Protein AF-A0A081N5M7-F1 (afdb_monomer_lite)

Radius of gyration: 20.02 Å; chains: 1; bounding box: 43×39×42 Å

Structure (mmCIF, N/CA/C/O backbone):
data_AF-A0A081N5M7-F1
#
_entry.id   AF-A0A081N5M7-F1
#
loop_
_atom_site.group_PDB
_atom_site.id
_atom_site.type_symbol
_atom_site.label_atom_id
_atom_site.label_alt_id
_atom_site.label_comp_id
_atom_site.label_asym_id
_atom_site.label_entity_id
_atom_site.label_seq_id
_atom_site.pdbx_PDB_ins_code
_atom_site.Cartn_x
_atom_site.Cartn_y
_atom_site.Cartn_z
_atom_site.occupancy
_atom_site.B_iso_or_equiv
_atom_site.auth_seq_id
_atom_site.auth_comp_id
_atom_site.auth_asym_id
_atom_site.auth_atom_id
_atom_site.pdbx_PDB_model_num
ATOM 1 N N . MET A 1 1 ? -20.404 9.639 20.533 1.00 74.75 1 MET A N 1
ATOM 2 C CA . MET A 1 1 ? -19.795 8.291 20.592 1.00 74.75 1 MET A CA 1
ATOM 3 C C . MET A 1 1 ? -18.325 8.446 20.225 1.00 74.75 1 MET A C 1
ATOM 5 O O . MET A 1 1 ? -18.058 9.208 19.307 1.00 74.75 1 MET A O 1
ATOM 9 N N . SER A 1 2 ? -17.385 7.852 20.967 1.00 92.50 2 SER A N 1
ATOM 10 C CA . SER A 1 2 ? -15.951 7.903 20.619 1.00 92.50 2 SER A CA 1
ATOM 11 C C . SER A 1 2 ? -15.603 6.839 19.571 1.00 92.50 2 SER A C 1
ATOM 13 O O . SER A 1 2 ? -16.342 5.863 19.441 1.00 92.50 2 SER A O 1
ATOM 15 N N . LEU A 1 3 ? -14.469 6.988 18.872 1.00 94.50 3 LEU A N 1
ATOM 16 C CA . LEU A 1 3 ? -13.975 5.976 17.921 1.00 94.50 3 LEU A CA 1
ATOM 17 C C . LEU A 1 3 ? -13.822 4.597 18.579 1.00 94.50 3 LEU A C 1
ATOM 19 O O . LEU A 1 3 ? -14.236 3.593 18.014 1.00 94.50 3 LEU A O 1
ATOM 23 N N . ILE A 1 4 ? -13.325 4.560 19.817 1.00 97.31 4 ILE A N 1
ATOM 24 C CA . ILE A 1 4 ? -13.168 3.324 20.595 1.00 97.31 4 ILE A CA 1
ATOM 25 C C . ILE A 1 4 ? -14.515 2.671 20.916 1.00 97.31 4 ILE A C 1
ATOM 27 O O . ILE A 1 4 ? -14.655 1.456 20.805 1.00 97.31 4 ILE A O 1
ATOM 31 N N . ALA A 1 5 ? -15.517 3.461 21.316 1.00 97.56 5 ALA A N 1
ATOM 32 C CA . ALA A 1 5 ? -16.848 2.930 21.602 1.00 97.56 5 ALA A CA 1
ATOM 33 C C . ALA A 1 5 ? -17.525 2.394 20.332 1.00 97.56 5 ALA A C 1
ATOM 35 O O . ALA A 1 5 ? -18.178 1.356 20.390 1.00 97.56 5 ALA A O 1
ATOM 36 N N . HIS A 1 6 ? -17.339 3.080 19.200 1.00 97.75 6 HIS A N 1
ATOM 37 C CA . HIS A 1 6 ? -17.822 2.618 17.904 1.00 97.75 6 HIS A CA 1
ATOM 38 C C . HIS A 1 6 ? -17.152 1.297 17.495 1.00 97.75 6 HIS A C 1
ATOM 40 O O . HIS A 1 6 ? -17.858 0.325 17.261 1.00 97.75 6 HIS A O 1
ATOM 46 N N . ALA A 1 7 ? -15.818 1.215 17.521 1.00 97.75 7 ALA A N 1
ATOM 47 C CA . ALA A 1 7 ? -15.087 0.001 17.146 1.00 97.75 7 ALA A CA 1
ATOM 48 C C . ALA A 1 7 ? -15.463 -1.213 18.006 1.00 97.75 7 ALA A C 1
ATOM 50 O O . ALA A 1 7 ? -15.736 -2.281 17.474 1.00 97.75 7 ALA A O 1
ATOM 51 N N . LYS A 1 8 ? -15.573 -1.047 19.332 1.00 97.62 8 LYS A N 1
ATOM 52 C CA . LYS A 1 8 ? -16.030 -2.131 20.219 1.00 97.62 8 LYS A CA 1
ATOM 53 C C . LYS A 1 8 ? -17.443 -2.608 19.882 1.00 97.62 8 LYS A C 1
ATOM 55 O O . LYS A 1 8 ? -17.716 -3.799 20.001 1.00 97.62 8 LYS A O 1
ATOM 60 N N . LYS A 1 9 ? -18.331 -1.695 19.467 1.00 98.06 9 LYS A N 1
ATOM 61 C CA . LYS A 1 9 ? -19.684 -2.063 19.045 1.00 98.06 9 LYS A CA 1
ATOM 62 C C . LYS A 1 9 ? -19.672 -2.841 17.731 1.00 98.06 9 LYS A C 1
ATOM 64 O O . LYS A 1 9 ? -20.381 -3.835 17.632 1.00 98.06 9 LYS A O 1
ATOM 69 N N . GLU A 1 10 ? -18.849 -2.432 16.769 1.00 98.38 10 GLU A N 1
ATOM 70 C CA . GLU A 1 10 ? -18.674 -3.170 15.512 1.00 98.38 10 GLU A CA 1
ATOM 71 C C . GLU A 1 10 ? -18.068 -4.558 15.753 1.00 98.38 10 GLU A C 1
ATOM 73 O O . GLU A 1 10 ? -18.543 -5.531 15.178 1.00 98.38 10 GLU A O 1
ATOM 78 N N . PHE A 1 11 ? -17.095 -4.687 16.663 1.00 97.75 11 PHE A N 1
ATOM 79 C CA . PHE A 1 11 ? -16.532 -5.988 17.042 1.00 97.75 11 PHE A CA 1
ATOM 80 C C . PHE A 1 11 ? -17.598 -6.920 17.626 1.00 97.75 11 PHE A C 1
ATOM 82 O O . PHE A 1 11 ? -17.689 -8.070 17.214 1.00 97.75 11 PHE A O 1
ATOM 89 N N . GLU A 1 12 ? -18.449 -6.419 18.526 1.00 96.88 12 GLU A N 1
ATOM 90 C CA . GLU A 1 12 ? -19.570 -7.189 19.082 1.00 96.88 12 GLU A CA 1
ATOM 91 C C . GLU A 1 12 ? -20.536 -7.659 17.982 1.00 96.88 12 GLU A C 1
ATOM 93 O O . GLU A 1 12 ? -20.916 -8.828 17.954 1.00 96.88 12 GLU A O 1
ATOM 98 N N . ILE A 1 13 ? -20.913 -6.765 17.060 1.00 97.88 13 ILE A N 1
ATOM 99 C CA . ILE A 1 13 ? -21.826 -7.078 15.949 1.00 97.88 13 ILE A CA 1
ATOM 100 C C . ILE A 1 13 ? -21.207 -8.116 15.002 1.00 97.88 13 ILE A C 1
ATOM 102 O O . ILE A 1 13 ? -21.910 -9.011 14.536 1.00 97.88 13 ILE A O 1
ATOM 106 N N . ALA A 1 14 ? -19.901 -8.023 14.746 1.00 97.25 14 ALA A N 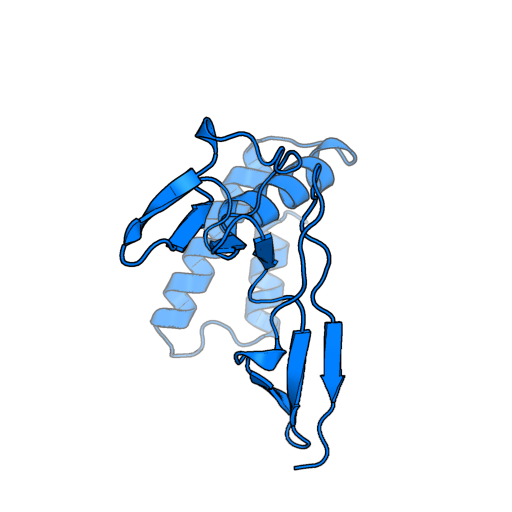1
ATOM 107 C CA . ALA A 1 14 ? -19.151 -8.966 13.919 1.00 97.25 14 ALA A CA 1
ATOM 108 C C . ALA A 1 14 ? -18.863 -10.309 14.621 1.00 97.25 14 ALA A C 1
ATOM 110 O O . ALA A 1 14 ? -18.347 -11.228 13.986 1.00 97.25 14 ALA A O 1
ATOM 111 N N . GLY A 1 15 ? -19.175 -10.438 15.918 1.00 96.75 15 GLY A N 1
ATOM 112 C CA . GLY A 1 15 ? -18.870 -11.627 16.718 1.00 96.75 15 GLY A CA 1
ATOM 113 C C . GLY A 1 15 ? -17.393 -11.762 17.107 1.00 96.75 15 GLY A C 1
ATOM 114 O O . GLY A 1 15 ? -16.943 -12.861 17.420 1.00 96.75 15 GLY A O 1
ATOM 115 N N . TRP A 1 16 ? -16.622 -10.673 17.082 1.00 96.81 16 TRP A N 1
ATOM 116 C CA . TRP A 1 16 ? -15.201 -10.659 17.433 1.00 96.81 16 TRP A CA 1
ATOM 117 C C . TRP A 1 16 ? -14.969 -10.484 18.948 1.00 96.81 16 TRP A C 1
ATOM 119 O O . TRP A 1 16 ? -15.705 -9.742 19.604 1.00 96.81 16 TRP A O 1
ATOM 129 N N . PRO A 1 17 ? -13.917 -11.108 19.517 1.00 93.94 17 PRO A N 1
ATOM 130 C CA . PRO A 1 17 ? -12.959 -11.986 18.838 1.00 93.94 17 PRO A CA 1
ATOM 131 C C . PRO A 1 17 ? -13.403 -13.456 18.732 1.00 93.94 17 PRO A C 1
ATOM 133 O O . PRO A 1 17 ? -12.671 -14.268 18.174 1.00 93.94 17 PRO A O 1
ATOM 136 N N . GLY A 1 18 ? -14.577 -13.815 19.260 1.00 92.00 18 GLY A N 1
ATOM 137 C CA . GLY A 1 18 ? -14.955 -15.218 19.442 1.00 92.00 18 GLY A CA 1
ATOM 138 C C . GLY A 1 18 ? -13.967 -15.933 20.371 1.00 92.00 18 GLY A C 1
ATOM 139 O O . GLY A 1 18 ? -13.501 -15.338 21.343 1.00 92.00 18 GLY A O 1
ATOM 140 N N . ASP A 1 19 ? -13.625 -17.179 20.038 1.00 93.00 19 ASP A N 1
ATOM 141 C CA . ASP A 1 19 ? -12.621 -17.990 20.749 1.00 93.00 19 ASP A CA 1
ATOM 142 C C . ASP A 1 19 ? -11.236 -17.975 20.052 1.00 93.00 19 ASP A C 1
ATOM 144 O O . ASP A 1 19 ? -10.386 -18.825 20.322 1.00 93.00 19 ASP A O 1
ATOM 148 N N . ASP A 1 20 ? -10.999 -17.032 19.131 1.00 94.62 20 ASP A N 1
ATOM 149 C CA . ASP A 1 20 ? -9.759 -16.922 18.353 1.00 94.62 20 ASP A CA 1
ATOM 150 C C . ASP A 1 20 ? -8.786 -15.903 18.986 1.00 94.62 20 ASP A C 1
ATOM 152 O O . ASP A 1 20 ? -9.024 -14.691 19.009 1.00 94.62 20 ASP A O 1
ATOM 156 N N . GLU A 1 21 ? -7.653 -16.392 19.500 1.00 95.44 21 GLU A N 1
ATOM 157 C CA . GLU A 1 21 ? -6.620 -15.545 20.115 1.00 95.44 21 GLU A CA 1
ATOM 158 C C . GLU A 1 21 ? -5.923 -14.613 19.107 1.00 95.44 21 GLU A C 1
ATOM 160 O O . GLU A 1 21 ? -5.564 -13.490 19.466 1.00 95.44 21 GLU A O 1
ATOM 165 N N . MET A 1 22 ? -5.774 -15.015 17.840 1.00 96.31 22 MET A N 1
ATOM 166 C CA . MET A 1 22 ? -5.234 -14.135 16.796 1.00 96.31 22 MET A CA 1
ATOM 167 C C . MET A 1 22 ? -6.209 -12.998 16.501 1.00 96.31 22 MET A C 1
ATOM 169 O O . MET A 1 22 ? -5.799 -11.843 16.378 1.00 96.31 22 MET A O 1
ATOM 173 N N . GLN A 1 23 ? -7.508 -13.296 16.451 1.00 97.38 23 GLN A N 1
ATOM 174 C CA . GLN A 1 23 ? -8.532 -12.272 16.267 1.00 97.38 23 GLN A CA 1
ATOM 175 C C . GLN A 1 23 ? -8.558 -11.288 17.441 1.00 97.38 23 GLN A C 1
ATOM 177 O O . GLN A 1 23 ? -8.694 -10.080 17.237 1.00 97.38 23 GLN A O 1
ATOM 182 N N . LYS A 1 24 ? -8.383 -11.777 18.670 1.00 97.44 24 LYS A N 1
ATOM 183 C CA . LYS A 1 24 ? -8.277 -10.928 19.861 1.00 97.44 24 LYS A CA 1
ATOM 184 C C . LYS A 1 24 ? -7.072 -9.994 19.792 1.00 97.44 24 LYS A C 1
ATOM 186 O O . LYS A 1 24 ? -7.238 -8.794 20.002 1.00 97.44 24 LYS A O 1
ATOM 191 N N . MET A 1 25 ? -5.901 -10.511 19.415 1.00 98.00 25 MET A N 1
ATOM 192 C CA . MET A 1 25 ? -4.714 -9.682 19.178 1.00 98.00 25 MET A CA 1
ATOM 193 C C . MET A 1 25 ? -4.976 -8.604 18.120 1.00 98.00 25 MET A C 1
ATOM 195 O O . MET A 1 25 ? -4.610 -7.447 18.315 1.00 98.00 25 MET A O 1
ATOM 199 N N . MET A 1 26 ? -5.661 -8.949 17.026 1.00 97.94 26 MET A N 1
ATOM 200 C CA . MET A 1 26 ? -6.022 -7.980 15.988 1.00 97.94 26 MET A CA 1
ATOM 201 C C . MET A 1 26 ? -6.986 -6.902 16.494 1.00 97.94 26 MET A C 1
ATOM 203 O O . MET A 1 26 ? -6.796 -5.726 16.181 1.00 97.94 26 MET A O 1
ATOM 207 N N . CYS A 1 27 ? -7.990 -7.265 17.298 1.00 98.00 27 CYS A N 1
ATOM 208 C CA . CYS A 1 27 ? -8.874 -6.295 17.947 1.00 98.00 27 CYS A CA 1
ATOM 209 C C . CYS A 1 27 ? -8.085 -5.312 18.820 1.00 98.00 27 CYS A C 1
ATOM 211 O O . CYS A 1 27 ? -8.329 -4.108 18.740 1.00 98.00 27 CYS A O 1
ATOM 213 N N . ASP A 1 28 ? -7.122 -5.798 19.604 1.00 98.12 28 ASP A N 1
ATOM 214 C CA . ASP A 1 28 ? -6.285 -4.951 20.457 1.00 98.12 28 ASP A CA 1
ATOM 215 C C . ASP A 1 28 ? -5.409 -3.995 19.626 1.00 98.12 28 ASP A C 1
ATOM 217 O O . ASP A 1 28 ? -5.395 -2.791 19.894 1.00 98.12 28 ASP A O 1
ATOM 221 N N . CYS A 1 29 ? -4.774 -4.480 18.550 1.00 98.06 29 CYS A N 1
ATOM 222 C CA . CYS A 1 29 ? -4.007 -3.634 17.626 1.00 98.06 29 CYS A CA 1
ATOM 223 C C . CYS A 1 29 ? -4.865 -2.528 16.991 1.00 98.06 29 CYS A C 1
ATOM 225 O O . CYS A 1 29 ? -4.444 -1.372 16.909 1.00 98.06 29 CYS A O 1
ATOM 227 N N . LEU A 1 30 ? -6.085 -2.857 16.554 1.00 98.06 30 LEU A N 1
ATOM 228 C CA . LEU A 1 30 ? -7.008 -1.874 15.980 1.00 98.06 30 LEU A CA 1
ATOM 229 C C . LEU A 1 30 ? -7.401 -0.803 17.006 1.00 98.06 30 LEU A C 1
ATOM 231 O O . LEU A 1 30 ? -7.441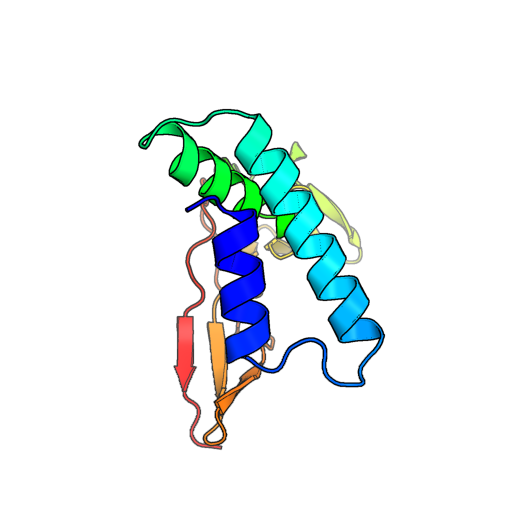 0.383 16.673 1.00 98.06 30 LEU A O 1
ATOM 235 N N . LEU A 1 31 ? -7.669 -1.198 18.254 1.00 98.38 31 LEU A N 1
ATOM 236 C CA . LEU A 1 31 ? -7.996 -0.255 19.325 1.00 98.38 31 LEU A CA 1
ATOM 237 C C . LEU A 1 31 ? -6.828 0.690 19.629 1.00 98.38 31 LEU A C 1
ATOM 239 O O . LEU A 1 31 ? -7.070 1.883 19.808 1.00 98.38 31 LEU A O 1
ATOM 243 N N . GLU A 1 32 ? -5.588 0.199 19.632 1.00 98.31 32 GLU A N 1
ATOM 244 C CA . GLU A 1 32 ? -4.389 1.019 19.857 1.00 98.31 32 GLU A CA 1
ATOM 245 C C . GLU A 1 32 ? -4.191 2.079 18.757 1.00 98.31 32 GLU A C 1
ATOM 247 O O . GLU A 1 32 ? -3.948 3.259 19.048 1.00 98.31 32 GLU A O 1
ATOM 252 N N . LEU A 1 33 ? -4.363 1.688 17.489 1.00 98.00 33 LEU A N 1
ATOM 253 C CA . LEU A 1 33 ? -4.286 2.613 16.354 1.00 98.00 33 LEU A CA 1
ATOM 254 C C . LEU A 1 33 ? -5.392 3.675 16.421 1.00 98.00 33 LEU A C 1
ATOM 256 O O . LEU A 1 33 ? -5.119 4.868 16.269 1.00 98.00 33 LEU A O 1
ATOM 260 N N . LEU A 1 34 ? -6.631 3.267 16.713 1.00 97.88 34 LEU A N 1
ATOM 261 C CA . LEU A 1 34 ? -7.767 4.183 16.855 1.00 97.88 34 LEU A CA 1
ATOM 262 C C . LEU A 1 34 ? -7.617 5.124 18.053 1.00 97.88 34 LEU A C 1
ATOM 264 O O . LEU A 1 34 ? -8.027 6.284 17.978 1.00 97.88 34 LEU A O 1
ATOM 268 N N . GLU A 1 35 ? -7.033 4.655 19.157 1.00 97.75 35 GLU A N 1
ATOM 269 C CA . GLU A 1 35 ? -6.770 5.491 20.326 1.00 97.75 35 GLU A CA 1
ATOM 270 C C . GLU A 1 35 ? -5.728 6.558 19.994 1.00 97.75 35 GLU A C 1
ATOM 272 O O . GLU A 1 35 ? -5.932 7.740 20.289 1.00 97.75 35 GLU A O 1
ATOM 277 N N . THR A 1 36 ? -4.644 6.157 19.329 1.00 97.88 36 THR A N 1
ATOM 278 C CA . THR A 1 36 ? -3.591 7.068 18.870 1.00 97.88 36 THR A CA 1
ATOM 279 C C . THR A 1 36 ? -4.153 8.111 17.908 1.00 97.88 36 THR A C 1
ATOM 281 O O . THR A 1 36 ? -3.965 9.309 18.127 1.00 97.88 36 THR A O 1
ATOM 284 N N . PHE A 1 37 ? -4.917 7.684 16.9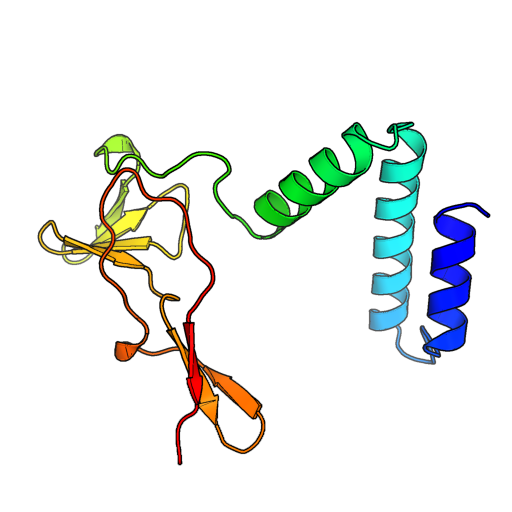02 1.00 97.50 37 PHE A N 1
ATOM 285 C CA . PHE A 1 37 ? -5.565 8.577 15.942 1.00 97.50 37 PHE A CA 1
ATOM 286 C C . PHE A 1 37 ? -6.554 9.540 16.621 1.00 97.50 37 PHE A C 1
ATOM 288 O O . PHE A 1 37 ? -6.552 10.742 16.355 1.00 97.50 37 PHE A O 1
ATOM 295 N N . SER A 1 38 ? -7.356 9.053 17.578 1.00 95.81 38 SER A N 1
ATOM 296 C CA . SER A 1 38 ? -8.297 9.893 18.328 1.00 95.81 38 SER A CA 1
ATOM 297 C C . SER A 1 38 ? -7.595 10.944 19.196 1.00 95.81 38 SER A C 1
ATOM 299 O O . SER A 1 38 ? -8.126 12.045 19.350 1.00 95.81 38 SER A O 1
ATOM 301 N N . LYS A 1 39 ? -6.428 10.627 19.776 1.00 97.06 39 LYS A N 1
ATOM 302 C CA . LYS A 1 39 ? -5.643 11.547 20.624 1.00 97.06 39 LYS A CA 1
ATOM 303 C C . LYS A 1 39 ? -5.038 12.716 19.844 1.00 97.06 39 LYS A C 1
ATOM 305 O O . LYS A 1 39 ? -4.799 13.764 20.434 1.00 97.06 39 LYS A O 1
ATOM 310 N N . GLN A 1 40 ? -4.815 12.562 18.539 1.00 96.56 40 GLN A N 1
ATOM 311 C CA . GLN A 1 40 ? -4.232 13.605 17.684 1.00 96.56 40 GLN A CA 1
ATOM 312 C C . GLN A 1 40 ? -5.196 14.773 17.404 1.00 96.56 40 GLN A C 1
ATOM 314 O O . GLN A 1 40 ? -4.753 15.842 16.987 1.00 96.56 40 GLN A O 1
ATOM 319 N N . GLY A 1 41 ? -6.500 14.613 17.673 1.00 94.31 41 GLY A N 1
ATOM 320 C CA . GLY A 1 41 ? -7.461 15.722 17.645 1.00 94.31 41 GLY A CA 1
ATOM 321 C C . GLY A 1 41 ? -7.727 16.291 16.248 1.00 94.31 41 GLY A C 1
ATOM 322 O O . GLY A 1 41 ? -7.922 17.497 16.098 1.00 94.31 41 GLY A O 1
ATOM 323 N N . HIS A 1 42 ? -7.715 15.439 15.221 1.00 95.38 42 HIS A N 1
ATOM 324 C CA . HIS A 1 42 ? -7.967 15.850 13.843 1.00 95.38 42 HIS A CA 1
ATOM 325 C C . HIS A 1 42 ? -9.333 16.524 13.649 1.00 95.38 42 HIS A C 1
ATOM 327 O O . HIS A 1 42 ? -10.330 16.180 14.284 1.00 95.38 42 HIS A O 1
ATOM 333 N N . SER A 1 43 ? -9.381 17.472 12.712 1.00 93.75 43 SER A N 1
ATOM 334 C CA . SER A 1 43 ? -10.625 18.077 12.240 1.00 93.75 43 SER A CA 1
ATOM 335 C C . SER A 1 43 ? -11.262 17.210 11.151 1.00 93.75 43 SER A C 1
ATOM 337 O O . SER A 1 43 ? -10.635 16.287 10.630 1.00 93.75 43 SER A O 1
ATOM 339 N N . GLY A 1 44 ? -12.480 17.559 10.722 1.00 91.38 44 GLY A N 1
ATOM 340 C CA . GLY A 1 44 ? -13.127 16.902 9.578 1.00 91.38 44 GLY A CA 1
ATOM 341 C C . GLY A 1 44 ? -12.331 16.985 8.266 1.00 91.38 44 GLY A C 1
ATOM 342 O O . GLY A 1 44 ? -12.584 16.202 7.361 1.00 91.38 44 GLY A O 1
ATOM 343 N N . PHE A 1 45 ? -11.352 17.893 8.171 1.00 92.81 45 PHE A N 1
ATOM 344 C CA . PHE A 1 45 ? -10.444 17.993 7.028 1.00 92.81 45 PHE A CA 1
ATOM 345 C C . PHE A 1 45 ? -9.156 17.180 7.222 1.00 92.81 45 PHE A C 1
ATOM 347 O O . PHE A 1 45 ? -8.756 16.440 6.329 1.00 92.81 45 PHE A O 1
ATOM 354 N N . SER A 1 46 ? -8.491 17.292 8.378 1.00 96.88 46 SER A N 1
ATOM 355 C CA . SER A 1 46 ? -7.194 16.628 8.577 1.00 96.88 46 SER A CA 1
ATOM 356 C C . SER A 1 46 ? -7.309 15.130 8.863 1.00 96.88 46 SER A C 1
ATOM 358 O O . SER A 1 46 ? -6.353 14.402 8.606 1.00 96.88 46 SER A O 1
ATOM 360 N N . ALA A 1 47 ? -8.468 14.660 9.335 1.00 97.00 47 ALA A N 1
ATOM 361 C CA . ALA A 1 47 ? -8.723 13.241 9.572 1.00 97.00 47 ALA A CA 1
ATOM 362 C C . ALA A 1 47 ? -8.632 12.397 8.283 1.00 97.00 47 ALA A C 1
ATOM 364 O O . ALA A 1 47 ? -7.784 11.506 8.243 1.00 97.00 47 ALA A O 1
ATOM 365 N N . PRO A 1 48 ? -9.417 12.664 7.216 1.00 97.19 48 PRO A N 1
ATOM 366 C CA . PRO A 1 48 ? -9.320 11.883 5.980 1.00 97.19 48 PRO A CA 1
ATOM 367 C C . PRO A 1 48 ? -7.941 11.994 5.315 1.00 97.19 48 PRO A C 1
ATOM 369 O O . PRO A 1 48 ? -7.431 10.993 4.827 1.00 97.19 48 PRO A O 1
ATOM 372 N N . TYR A 1 49 ? -7.294 13.165 5.372 1.00 97.31 49 TYR A N 1
ATOM 373 C CA . TYR A 1 49 ? -5.939 13.348 4.840 1.00 97.31 49 TYR A CA 1
ATOM 374 C C . TYR A 1 49 ? -4.908 12.444 5.536 1.00 97.31 49 TYR A C 1
ATOM 376 O O . TYR A 1 49 ? -4.081 11.816 4.876 1.00 97.31 49 TYR A O 1
ATOM 384 N N . CYS A 1 50 ? -4.957 12.362 6.870 1.00 97.94 50 CYS A N 1
ATOM 385 C CA . CYS A 1 50 ? -4.067 11.494 7.635 1.00 97.94 50 CYS A CA 1
ATOM 386 C C . CYS A 1 50 ? -4.331 10.013 7.335 1.00 97.94 50 CYS A C 1
ATOM 388 O O . CYS A 1 50 ? -3.376 9.274 7.108 1.00 97.94 50 CYS A O 1
ATOM 390 N N . LEU A 1 51 ? -5.602 9.600 7.269 1.00 97.62 51 LEU A N 1
ATOM 391 C CA . LEU A 1 51 ? -5.978 8.220 6.949 1.00 97.62 51 LEU A CA 1
ATOM 392 C C . LEU A 1 51 ? -5.500 7.798 5.554 1.00 97.62 51 LEU A C 1
ATOM 394 O O . LEU A 1 51 ? -4.953 6.710 5.413 1.00 97.62 51 LEU A O 1
ATOM 398 N N . GLU A 1 52 ? -5.634 8.668 4.549 1.00 95.94 52 GLU A N 1
ATOM 399 C CA . GLU A 1 52 ? -5.167 8.398 3.183 1.00 95.94 52 GLU A CA 1
ATOM 400 C C . GLU A 1 52 ? -3.651 8.144 3.135 1.00 95.94 52 GLU A C 1
ATOM 402 O O . GLU A 1 52 ? -3.186 7.180 2.528 1.00 95.94 52 GLU A O 1
ATOM 407 N N . HIS A 1 53 ? -2.861 8.993 3.798 1.00 97.12 53 HIS A N 1
ATOM 408 C CA . HIS A 1 53 ? -1.403 8.851 3.803 1.00 97.12 53 HIS A CA 1
ATOM 409 C C . HIS A 1 53 ? -0.943 7.689 4.683 1.00 97.12 53 HIS A C 1
ATOM 411 O O . HIS A 1 53 ? 0.044 7.034 4.353 1.00 97.12 53 HIS A O 1
ATOM 417 N N . PHE A 1 54 ? -1.653 7.419 5.782 1.00 97.81 54 PHE A N 1
ATOM 418 C CA . PHE A 1 54 ? -1.397 6.252 6.614 1.00 97.81 54 PHE A CA 1
ATOM 419 C C . PHE A 1 54 ? -1.605 4.960 5.822 1.00 97.81 54 PHE A C 1
ATOM 421 O O . PHE A 1 54 ? -0.701 4.133 5.812 1.00 97.81 54 PHE A O 1
ATOM 428 N N . ASP A 1 55 ? -2.732 4.806 5.117 1.00 95.38 55 ASP A N 1
ATOM 429 C CA . ASP A 1 55 ? -3.004 3.607 4.312 1.00 95.38 55 ASP A CA 1
ATOM 430 C C . ASP A 1 55 ? -1.950 3.415 3.210 1.00 95.38 55 ASP A C 1
ATOM 432 O O . ASP A 1 55 ? -1.363 2.336 3.106 1.00 95.38 55 ASP A O 1
ATOM 436 N N . LYS A 1 56 ? -1.607 4.484 2.473 1.00 93.69 56 LYS A N 1
ATOM 437 C CA . LYS A 1 56 ? -0.524 4.460 1.473 1.00 93.69 56 LYS A CA 1
ATOM 438 C C . LYS A 1 56 ? 0.791 3.962 2.073 1.00 93.69 56 LYS A C 1
ATOM 440 O O . LYS A 1 56 ? 1.385 3.012 1.567 1.00 93.69 56 LYS A O 1
ATOM 445 N N . LEU A 1 57 ? 1.248 4.575 3.163 1.00 95.56 57 LEU A N 1
ATOM 446 C CA . LEU A 1 57 ? 2.535 4.241 3.776 1.00 95.56 57 LEU A CA 1
ATOM 447 C C . LEU A 1 57 ? 2.536 2.854 4.430 1.00 95.56 57 LEU A C 1
ATOM 449 O O . LEU A 1 57 ? 3.514 2.124 4.290 1.00 95.56 57 LEU A O 1
ATOM 453 N N . ALA A 1 58 ? 1.443 2.463 5.091 1.00 95.56 58 ALA A N 1
ATOM 454 C CA . ALA A 1 58 ? 1.289 1.137 5.691 1.00 95.56 58 ALA A CA 1
ATOM 455 C C . ALA A 1 58 ? 1.326 0.014 4.639 1.00 95.56 58 ALA A C 1
ATOM 457 O O . ALA A 1 58 ? 1.734 -1.105 4.941 1.00 95.56 58 ALA A O 1
ATOM 458 N N . ARG A 1 59 ? 0.951 0.324 3.391 1.00 91.38 59 ARG A N 1
ATOM 459 C CA . ARG A 1 59 ? 1.022 -0.568 2.224 1.00 91.38 5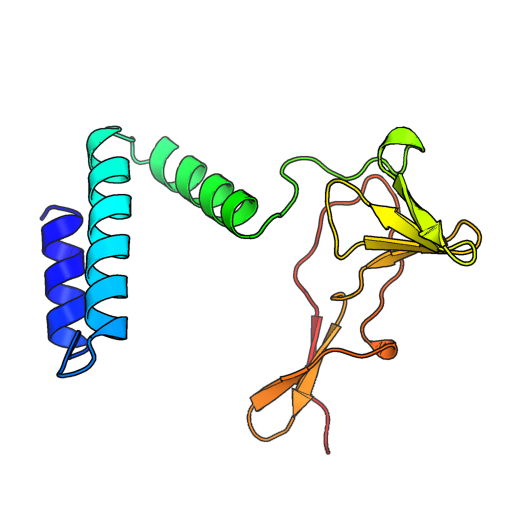9 ARG A CA 1
ATOM 460 C C . ARG A 1 59 ? 2.305 -0.412 1.401 1.00 91.38 59 ARG A C 1
ATOM 462 O O . ARG A 1 59 ? 2.366 -0.931 0.288 1.00 91.38 59 ARG A O 1
ATOM 469 N N . PHE A 1 60 ? 3.309 0.307 1.911 1.00 90.81 60 PHE A N 1
ATOM 470 C CA . PHE A 1 60 ? 4.558 0.609 1.198 1.00 90.81 60 PHE A CA 1
ATOM 471 C C . PHE A 1 60 ? 4.337 1.270 -0.178 1.00 90.81 60 PHE A C 1
ATOM 473 O O . PHE A 1 60 ? 5.063 1.008 -1.136 1.00 90.81 60 PHE A O 1
ATOM 480 N N . GLN A 1 61 ? 3.317 2.122 -0.295 1.00 91.75 61 GLN A N 1
ATOM 481 C CA . GLN A 1 61 ? 3.041 2.899 -1.502 1.00 91.75 61 GLN A CA 1
ATOM 482 C C . GLN A 1 61 ? 3.729 4.263 -1.460 1.00 91.75 61 GLN A C 1
ATOM 484 O O . GLN A 1 61 ? 3.944 4.864 -0.403 1.00 91.75 61 GLN A O 1
ATOM 489 N N . THR A 1 62 ? 4.036 4.791 -2.640 1.00 95.38 62 THR A N 1
ATOM 490 C CA . THR A 1 62 ? 4.672 6.098 -2.793 1.00 95.38 62 THR A CA 1
ATOM 491 C C . THR A 1 62 ? 3.685 7.247 -2.591 1.00 95.38 62 THR A C 1
ATOM 493 O O . THR A 1 62 ? 2.582 7.221 -3.132 1.00 95.38 62 THR A O 1
ATOM 496 N N . ILE A 1 63 ? 4.105 8.305 -1.889 1.00 95.75 63 ILE A N 1
ATOM 497 C CA . ILE A 1 63 ? 3.318 9.548 -1.769 1.00 95.75 63 ILE A CA 1
ATOM 498 C C . ILE A 1 63 ? 3.436 10.404 -3.036 1.00 95.75 63 ILE A C 1
ATOM 500 O O . ILE A 1 63 ? 2.434 10.873 -3.567 1.00 95.75 63 ILE A O 1
ATOM 504 N N . SER A 1 64 ? 4.662 10.630 -3.508 1.00 95.81 64 SER A N 1
ATOM 505 C CA . SER A 1 64 ? 4.941 11.371 -4.739 1.00 95.81 64 SER A CA 1
ATOM 506 C C . SER A 1 64 ? 5.195 10.417 -5.908 1.00 95.81 64 SER A C 1
ATOM 508 O O . SER A 1 64 ? 5.624 9.285 -5.662 1.00 95.81 64 SER A O 1
ATOM 510 N N . PRO A 1 65 ? 5.000 10.867 -7.162 1.00 97.44 65 PRO A N 1
ATOM 511 C CA . PRO A 1 65 ? 5.312 10.059 -8.333 1.00 97.44 65 PRO A CA 1
ATOM 512 C C . PRO A 1 65 ? 6.747 9.512 -8.302 1.00 97.44 65 PRO A C 1
ATOM 514 O O . PRO A 1 65 ? 7.658 10.155 -7.764 1.00 97.44 65 PRO A O 1
ATOM 517 N N . LEU A 1 66 ? 6.948 8.342 -8.899 1.00 98.06 66 LEU A N 1
ATOM 518 C CA . LEU A 1 66 ? 8.269 7.890 -9.324 1.00 98.06 66 LEU A CA 1
ATOM 519 C C . LEU A 1 66 ? 8.739 8.782 -10.472 1.00 98.06 66 LEU A C 1
ATOM 521 O O . LEU A 1 66 ? 7.948 9.131 -11.353 1.00 98.06 66 LEU A O 1
ATOM 525 N N . THR A 1 67 ? 10.006 9.168 -10.456 1.00 97.81 67 THR A N 1
ATOM 526 C CA . THR A 1 67 ? 10.602 10.052 -11.466 1.00 97.81 67 THR A CA 1
ATOM 527 C C . THR A 1 67 ? 11.284 9.266 -12.575 1.00 97.81 67 THR A C 1
ATOM 529 O O . THR A 1 67 ? 11.393 9.769 -13.689 1.00 97.81 67 THR A O 1
ATOM 532 N N . GLY A 1 68 ? 11.713 8.034 -12.284 1.00 96.00 68 GLY A N 1
ATOM 533 C CA . GLY A 1 68 ? 12.490 7.208 -13.204 1.00 96.00 68 GLY A CA 1
ATOM 534 C C . GLY A 1 68 ? 13.992 7.501 -13.183 1.00 96.00 68 GLY A C 1
ATOM 535 O O . GLY A 1 68 ? 14.735 6.781 -13.850 1.00 96.00 68 GLY A O 1
ATOM 536 N N . GLU A 1 69 ? 14.434 8.488 -12.397 1.00 97.12 69 GLU A N 1
ATOM 537 C CA . GLU A 1 69 ? 15.845 8.852 -12.221 1.00 97.12 69 GLU A CA 1
ATOM 538 C C . GLU A 1 69 ? 16.672 7.667 -11.703 1.00 97.12 69 GLU A C 1
ATOM 540 O O . GLU A 1 69 ? 16.176 6.815 -10.962 1.00 97.12 69 GLU A O 1
ATOM 545 N N . ASP A 1 70 ? 17.948 7.600 -12.090 1.00 95.75 70 ASP A N 1
ATOM 546 C CA . ASP A 1 70 ? 18.818 6.450 -11.801 1.00 95.75 70 ASP A CA 1
ATOM 547 C C . ASP A 1 70 ? 18.989 6.173 -10.298 1.00 95.75 70 ASP A C 1
ATOM 549 O O . ASP A 1 70 ? 19.190 5.027 -9.887 1.00 95.75 70 ASP A O 1
ATOM 553 N N . ASP A 1 71 ? 18.855 7.197 -9.454 1.00 97.12 71 ASP A N 1
ATOM 554 C CA . ASP A 1 71 ? 18.943 7.069 -8.002 1.00 97.12 71 ASP A CA 1
ATOM 555 C C . ASP A 1 71 ? 17.729 6.365 -7.373 1.00 97.12 71 ASP A C 1
ATOM 557 O O . ASP A 1 71 ? 17.855 5.831 -6.265 1.00 97.12 71 ASP A O 1
ATOM 561 N N . GLU A 1 72 ? 16.599 6.252 -8.078 1.00 97.25 72 GLU A N 1
ATOM 562 C CA . GLU A 1 72 ? 15.427 5.492 -7.632 1.00 97.25 72 GLU A CA 1
ATOM 563 C C . GLU A 1 72 ? 15.587 3.974 -7.800 1.00 97.25 72 GLU A C 1
ATOM 565 O O . GLU A 1 72 ? 14.760 3.217 -7.292 1.00 97.25 72 GLU A O 1
ATOM 570 N N . TRP A 1 73 ? 16.649 3.501 -8.458 1.00 97.94 73 TRP A N 1
ATOM 571 C CA . TRP A 1 73 ? 16.818 2.091 -8.822 1.00 97.94 73 TRP A CA 1
ATOM 572 C C . TRP A 1 73 ? 17.945 1.404 -8.054 1.00 97.94 73 TRP A C 1
ATOM 574 O O . TRP A 1 73 ? 18.973 2.006 -7.726 1.00 97.94 73 TRP A O 1
ATOM 584 N N . VAL A 1 74 ? 17.757 0.118 -7.768 1.00 97.75 74 VAL A N 1
ATOM 585 C CA . VAL A 1 74 ? 18.794 -0.788 -7.264 1.00 97.75 74 VAL A CA 1
ATOM 586 C C . VAL A 1 74 ? 18.919 -1.988 -8.199 1.00 97.75 74 VAL A C 1
ATOM 588 O O . VAL A 1 74 ? 17.912 -2.532 -8.645 1.00 97.75 74 VAL A O 1
ATOM 591 N N . ASP A 1 75 ? 20.155 -2.363 -8.524 1.00 96.88 75 ASP A N 1
ATOM 592 C CA . ASP A 1 75 ? 20.464 -3.562 -9.309 1.00 96.88 75 ASP A CA 1
ATOM 593 C C . ASP A 1 75 ? 20.156 -4.809 -8.469 1.00 96.88 75 ASP A C 1
ATOM 595 O O . ASP A 1 75 ? 20.620 -4.924 -7.329 1.00 96.88 75 ASP A O 1
ATOM 599 N N . VAL A 1 76 ? 19.345 -5.711 -9.020 1.00 96.81 76 VAL A N 1
ATOM 600 C CA . VAL A 1 76 ? 18.954 -6.975 -8.378 1.00 96.81 76 VAL A CA 1
ATOM 601 C C . VAL A 1 76 ? 19.485 -8.206 -9.125 1.00 96.81 76 VAL A C 1
ATOM 603 O O . VAL A 1 76 ? 19.113 -9.328 -8.789 1.00 96.81 76 VAL A O 1
ATOM 606 N N . GLY A 1 77 ? 20.400 -8.013 -10.080 1.00 94.38 77 GLY A N 1
ATOM 607 C CA . GLY A 1 77 ? 21.040 -9.058 -10.876 1.00 94.38 77 GLY A CA 1
ATOM 608 C C . GLY A 1 77 ? 20.455 -9.202 -12.281 1.00 94.38 77 GLY A C 1
ATOM 609 O O . GLY A 1 77 ? 19.364 -8.725 -12.576 1.00 94.38 77 GLY A O 1
ATOM 610 N N . ASP A 1 78 ? 21.211 -9.860 -13.166 1.00 91.31 78 ASP A N 1
ATOM 611 C CA . ASP A 1 78 ? 20.793 -10.237 -14.527 1.00 91.31 78 ASP A CA 1
ATOM 612 C C . ASP A 1 78 ? 20.281 -9.080 -15.411 1.00 91.31 78 ASP A C 1
ATOM 614 O O . ASP A 1 78 ? 19.503 -9.281 -16.338 1.00 91.31 78 ASP A O 1
ATOM 618 N N . GLY A 1 79 ? 20.743 -7.849 -15.157 1.00 91.88 79 GLY A N 1
ATOM 619 C CA . GLY A 1 79 ? 20.299 -6.657 -15.891 1.00 91.88 79 GLY A CA 1
ATOM 620 C C . GLY A 1 79 ? 18.918 -6.140 -15.470 1.00 91.88 79 GLY A C 1
ATOM 621 O O . GLY A 1 79 ? 18.375 -5.247 -16.127 1.00 91.88 79 GLY A O 1
ATOM 622 N N . MET A 1 80 ? 18.371 -6.669 -14.374 1.00 96.19 80 MET A N 1
ATOM 623 C CA . MET A 1 80 ? 17.112 -6.253 -13.777 1.00 96.19 80 MET A CA 1
ATOM 624 C C . MET A 1 80 ? 17.357 -5.277 -12.624 1.00 96.19 80 MET A C 1
ATOM 626 O O . MET A 1 80 ? 18.220 -5.467 -11.767 1.00 96.19 80 MET A O 1
ATOM 630 N N . PHE A 1 81 ? 16.548 -4.227 -12.585 1.00 98.00 81 PHE A N 1
ATOM 631 C CA . PHE A 1 81 ? 16.567 -3.211 -11.546 1.00 98.00 81 PHE A CA 1
ATOM 632 C C . PHE A 1 81 ? 15.205 -3.149 -10.870 1.00 98.00 81 PHE A C 1
ATOM 634 O O . PHE A 1 81 ? 14.173 -3.167 -11.539 1.00 98.00 81 PHE A O 1
ATOM 641 N N . GLN A 1 82 ? 15.196 -3.021 -9.549 1.00 97.88 82 GLN A N 1
ATOM 642 C CA . GLN A 1 82 ? 13.984 -2.810 -8.762 1.00 97.88 82 GLN A CA 1
ATOM 643 C C . GLN A 1 82 ? 13.939 -1.363 -8.272 1.00 97.88 82 GLN A C 1
ATOM 645 O O . GLN A 1 82 ? 14.973 -0.783 -7.921 1.00 97.88 82 GLN A O 1
ATOM 650 N N . ASN A 1 83 ? 12.756 -0.751 -8.252 1.00 98.00 83 ASN A N 1
ATOM 651 C CA . ASN A 1 83 ? 12.607 0.588 -7.698 1.00 98.00 83 ASN A CA 1
ATOM 652 C C . ASN A 1 83 ? 12.689 0.544 -6.159 1.00 98.00 83 ASN A C 1
ATOM 654 O O . ASN A 1 83 ? 12.052 -0.277 -5.500 1.00 98.00 83 ASN A O 1
ATOM 658 N N . LYS A 1 84 ? 13.473 1.446 -5.565 1.00 96.94 84 LYS A N 1
ATOM 659 C CA . LYS A 1 84 ? 13.716 1.523 -4.112 1.00 96.94 84 LYS A CA 1
ATOM 660 C C . LYS A 1 84 ? 12.498 1.998 -3.323 1.00 96.94 84 LYS A C 1
ATOM 662 O O . LYS A 1 84 ? 12.411 1.744 -2.124 1.00 96.94 84 LYS A O 1
ATOM 667 N N . ARG A 1 85 ? 11.608 2.756 -3.967 1.00 96.62 85 ARG A N 1
ATOM 668 C CA . ARG A 1 85 ? 10.432 3.379 -3.346 1.00 96.62 85 ARG A CA 1
ATOM 669 C C . ARG A 1 85 ? 9.170 2.550 -3.565 1.00 96.62 85 ARG A C 1
ATOM 671 O O . ARG A 1 85 ? 8.257 2.635 -2.751 1.00 96.62 85 ARG A O 1
ATOM 678 N N . ASP A 1 86 ? 9.137 1.764 -4.640 1.00 96.19 86 ASP A N 1
ATOM 679 C CA . ASP A 1 86 ? 8.047 0.852 -4.971 1.00 96.19 86 ASP A CA 1
ATOM 680 C C . ASP A 1 86 ? 8.586 -0.515 -5.421 1.00 96.19 86 ASP A C 1
ATOM 682 O O . ASP A 1 86 ? 8.956 -0.714 -6.576 1.00 96.19 86 ASP A O 1
ATOM 686 N N . SER A 1 87 ? 8.574 -1.488 -4.508 1.00 94.38 87 SER A N 1
ATOM 687 C CA . SER A 1 87 ? 9.080 -2.843 -4.774 1.00 94.38 87 SER A CA 1
ATOM 688 C C . SER A 1 87 ? 8.320 -3.615 -5.865 1.00 94.38 87 SER A C 1
ATOM 690 O O . SER A 1 87 ? 8.790 -4.669 -6.289 1.00 94.38 87 SER A O 1
ATOM 692 N N . THR A 1 88 ? 7.180 -3.104 -6.339 1.00 95.38 88 THR A N 1
ATOM 693 C CA . THR A 1 88 ? 6.382 -3.712 -7.417 1.00 95.38 88 THR A CA 1
ATOM 694 C C . THR A 1 88 ? 6.738 -3.169 -8.804 1.00 95.38 88 THR A C 1
ATOM 696 O O . THR A 1 88 ? 6.196 -3.638 -9.805 1.00 95.38 88 THR A O 1
ATOM 699 N N . VAL A 1 89 ? 7.649 -2.193 -8.889 1.00 97.50 89 VAL A N 1
ATOM 700 C CA . VAL A 1 89 ? 8.100 -1.589 -10.148 1.00 97.50 89 VAL A CA 1
ATOM 701 C C . VAL A 1 89 ? 9.522 -2.040 -10.463 1.00 97.50 89 VAL A C 1
ATOM 703 O O . VAL A 1 89 ? 10.445 -1.870 -9.662 1.00 97.50 89 VAL A O 1
ATOM 706 N N . PHE A 1 90 ? 9.697 -2.587 -11.661 1.00 97.75 90 PHE A N 1
ATOM 707 C CA . PHE A 1 90 ? 10.963 -3.109 -12.162 1.00 97.75 90 PHE A CA 1
ATOM 708 C C . PHE A 1 90 ? 11.355 -2.418 -13.465 1.00 97.75 90 PHE A C 1
ATOM 710 O O . PHE A 1 90 ? 10.517 -1.838 -14.153 1.00 97.75 90 PHE A O 1
ATOM 717 N N . LYS A 1 91 ? 12.645 -2.473 -13.788 1.00 96.88 91 LYS A N 1
ATOM 718 C CA . LYS A 1 91 ? 13.227 -1.995 -15.040 1.00 96.88 91 LYS A CA 1
ATOM 719 C C . LYS A 1 91 ? 14.173 -3.054 -15.586 1.00 96.88 91 LYS A C 1
ATOM 721 O O . LYS A 1 91 ? 15.063 -3.511 -14.874 1.00 96.88 91 LYS A O 1
ATOM 726 N N . GLU A 1 92 ? 14.000 -3.415 -16.848 1.00 94.62 92 GLU A N 1
ATOM 727 C CA . GLU A 1 92 ? 14.841 -4.377 -17.564 1.00 94.62 92 GLU A CA 1
ATOM 728 C C . GLU A 1 92 ? 15.084 -3.847 -18.982 1.00 94.62 92 GLU A C 1
ATOM 730 O O . GLU A 1 92 ? 14.172 -3.317 -19.611 1.00 94.62 92 GLU A O 1
ATOM 735 N N . ASN A 1 93 ? 16.323 -3.916 -19.480 1.00 89.69 93 ASN A N 1
ATOM 736 C CA . ASN A 1 93 ? 16.700 -3.402 -20.810 1.00 89.69 93 ASN A CA 1
ATOM 737 C C . ASN A 1 93 ? 16.291 -1.934 -21.084 1.00 89.69 93 ASN A C 1
ATOM 739 O O . ASN A 1 93 ? 16.106 -1.534 -22.230 1.00 89.69 93 ASN A O 1
ATOM 743 N N . GLY A 1 94 ? 16.176 -1.117 -20.030 1.00 87.88 94 GLY A N 1
ATOM 744 C CA . GLY A 1 94 ? 15.767 0.291 -20.113 1.00 87.88 94 GLY A CA 1
ATOM 745 C C . GLY A 1 94 ? 14.254 0.527 -20.086 1.00 87.88 94 GLY A C 1
ATOM 746 O O . GLY A 1 94 ? 13.835 1.680 -20.011 1.00 87.88 94 GLY A O 1
ATOM 747 N N . GLU A 1 95 ? 13.438 -0.527 -20.079 1.00 94.62 95 GLU A N 1
ATOM 748 C CA . GLU A 1 95 ? 11.980 -0.437 -20.024 1.00 94.62 95 GLU A CA 1
ATOM 749 C C . GLU A 1 95 ? 11.479 -0.727 -18.608 1.00 94.62 95 GLU A C 1
ATOM 751 O O . GLU A 1 95 ? 11.822 -1.747 -18.008 1.00 94.62 95 GLU A O 1
ATOM 756 N N . ALA A 1 96 ? 10.679 0.189 -18.059 1.00 97.56 96 ALA A N 1
ATOM 757 C CA . ALA A 1 96 ? 10.074 0.035 -16.744 1.00 97.56 96 ALA A CA 1
ATOM 758 C C . ALA A 1 96 ? 8.662 -0.550 -16.846 1.00 97.56 96 ALA A C 1
ATOM 760 O O . ALA A 1 96 ? 7.889 -0.196 -17.740 1.00 97.56 96 ALA A O 1
ATOM 761 N N . TYR A 1 97 ? 8.306 -1.407 -15.896 1.00 97.56 97 TYR A N 1
ATOM 762 C CA . TYR A 1 97 ? 6.993 -2.028 -15.804 1.00 97.56 97 TYR A CA 1
ATOM 763 C C . TYR A 1 97 ? 6.559 -2.213 -14.348 1.00 97.56 97 TYR A C 1
ATOM 765 O O . TYR A 1 97 ? 7.377 -2.338 -13.435 1.00 97.56 97 TYR A O 1
ATOM 773 N N . TRP A 1 98 ? 5.248 -2.232 -14.138 1.00 97.62 98 TRP A N 1
ATOM 774 C CA . TRP A 1 98 ? 4.606 -2.476 -12.853 1.00 97.62 98 TRP A CA 1
ATOM 775 C C . TRP A 1 98 ? 4.013 -3.883 -12.842 1.00 97.62 98 TRP A C 1
ATOM 777 O O . TRP A 1 98 ? 3.305 -4.257 -13.777 1.00 97.62 98 TRP A O 1
ATOM 787 N N . LEU A 1 99 ? 4.322 -4.665 -11.805 1.00 96.38 99 LEU A N 1
ATOM 788 C CA . LEU A 1 99 ? 3.916 -6.069 -11.698 1.00 96.38 99 LEU A CA 1
ATOM 789 C C . LEU A 1 99 ? 2.403 -6.253 -11.554 1.00 96.38 99 LEU A C 1
ATOM 791 O O . LEU A 1 99 ? 1.852 -7.178 -12.145 1.00 96.38 99 LEU A O 1
ATOM 795 N N . ASP A 1 100 ? 1.744 -5.360 -10.817 1.00 94.69 100 ASP A N 1
ATOM 79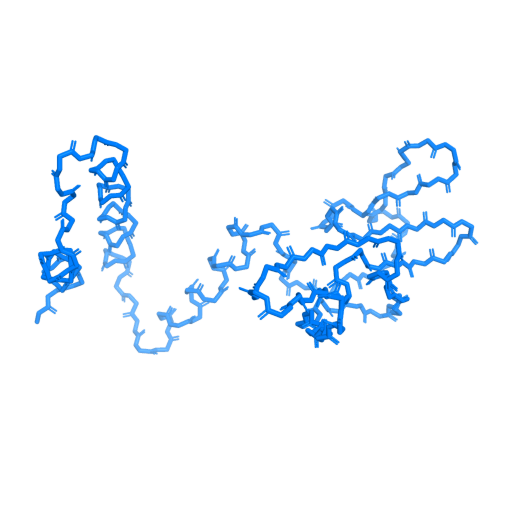6 C CA . ASP A 1 100 ? 0.347 -5.528 -10.401 1.00 94.69 100 ASP A CA 1
ATOM 797 C C . ASP A 1 100 ? -0.630 -4.722 -11.269 1.00 94.69 100 ASP A C 1
ATOM 799 O O . ASP A 1 100 ? -1.699 -4.316 -10.812 1.00 94.69 100 ASP A O 1
ATOM 803 N N . GLY A 1 101 ? -0.265 -4.477 -12.531 1.00 95.50 101 GLY A N 1
ATOM 804 C CA . GLY A 1 101 ? -1.098 -3.740 -13.480 1.00 95.50 101 GLY A CA 1
ATOM 805 C C . GLY A 1 101 ? -2.466 -4.368 -13.697 1.00 95.50 101 GLY A C 1
ATOM 806 O O . GLY A 1 101 ? -3.466 -3.653 -13.760 1.00 95.50 101 GLY A O 1
ATOM 807 N N . LYS A 1 102 ? -2.507 -5.702 -13.758 1.00 97.38 102 LYS A N 1
ATOM 808 C CA . LYS A 1 102 ? -3.741 -6.481 -13.862 1.00 97.38 102 LYS A CA 1
ATOM 809 C C . LYS A 1 102 ? -3.803 -7.555 -12.793 1.00 97.38 102 LYS A C 1
ATOM 811 O O . LYS A 1 102 ? -2.835 -8.283 -12.574 1.00 97.38 102 LYS A O 1
ATOM 816 N N . ILE A 1 103 ? -4.970 -7.703 -12.190 1.00 96.94 103 ILE A N 1
ATOM 817 C CA . ILE A 1 103 ? -5.301 -8.790 -11.278 1.00 96.94 103 ILE A CA 1
ATOM 818 C C . ILE A 1 103 ? -6.338 -9.656 -11.984 1.00 96.94 103 ILE A C 1
ATOM 820 O O . ILE A 1 103 ? -7.444 -9.199 -12.273 1.00 96.94 103 ILE A O 1
ATOM 824 N N . PHE A 1 104 ? -5.978 -10.901 -12.269 1.00 97.25 104 PHE A N 1
ATOM 825 C CA . PHE A 1 104 ? -6.895 -11.860 -12.870 1.00 97.25 104 PHE A CA 1
ATOM 826 C C . PHE A 1 104 ? -7.811 -12.425 -11.796 1.00 97.25 104 PHE A C 1
ATOM 828 O O . PHE A 1 104 ? -7.354 -12.685 -10.681 1.00 97.25 104 PHE A O 1
ATOM 835 N N . ARG A 1 105 ? -9.091 -12.600 -12.121 1.00 97.19 105 ARG A N 1
ATOM 836 C CA . ARG A 1 105 ? -10.093 -13.164 -11.219 1.00 97.19 105 ARG A CA 1
ATOM 837 C C . ARG A 1 105 ? -10.833 -14.307 -11.895 1.00 97.19 105 ARG A C 1
ATOM 839 O O . ARG A 1 105 ? -11.375 -14.123 -12.980 1.00 97.19 105 ARG A O 1
ATOM 846 N N . ASP A 1 106 ? -10.850 -15.467 -11.251 1.00 95.06 106 ASP A N 1
ATOM 847 C CA . ASP A 1 106 ? -11.582 -16.633 -11.746 1.00 95.06 106 ASP A CA 1
ATOM 848 C C . ASP A 1 106 ? -13.085 -16.568 -11.412 1.00 95.06 106 ASP A C 1
ATOM 850 O O . ASP A 1 106 ? -13.560 -15.675 -10.699 1.00 95.06 106 ASP A O 1
ATOM 854 N N . LYS A 1 107 ? -13.851 -17.543 -11.915 1.00 94.44 107 LYS A N 1
ATOM 855 C CA . LYS A 1 107 ? -15.301 -17.651 -11.670 1.00 94.44 107 LYS A CA 1
ATOM 856 C C . LYS A 1 107 ? -15.687 -17.814 -10.195 1.00 94.44 107 LYS A C 1
ATOM 858 O O . LYS A 1 107 ? -16.819 -17.492 -9.833 1.00 94.44 107 LYS A O 1
ATOM 863 N N . ASP A 1 108 ? -14.775 -18.314 -9.364 1.00 93.88 108 ASP A N 1
ATOM 864 C CA . ASP A 1 108 ? -14.983 -18.514 -7.928 1.00 93.88 108 ASP A CA 1
ATOM 865 C C . ASP A 1 108 ? -14.617 -17.247 -7.126 1.00 93.88 108 ASP A C 1
ATOM 867 O O . ASP A 1 108 ? -14.833 -17.177 -5.914 1.00 93.88 108 ASP A O 1
ATOM 871 N N . GLY A 1 109 ? -14.118 -16.210 -7.809 1.00 92.88 109 GLY A N 1
ATOM 872 C CA . GLY A 1 109 ? -13.731 -14.926 -7.243 1.00 92.88 109 GLY A CA 1
ATOM 873 C C . GLY A 1 109 ? -12.304 -14.893 -6.695 1.00 92.88 109 GLY A C 1
ATOM 874 O O . GLY A 1 109 ? -11.922 -13.881 -6.099 1.00 92.88 109 GLY A O 1
ATOM 875 N N . CYS A 1 110 ? -11.511 -15.953 -6.884 1.00 95.25 110 CYS A N 1
ATOM 876 C CA . CYS A 1 110 ? -10.114 -15.976 -6.466 1.00 95.25 110 CYS A CA 1
ATOM 877 C C . CYS A 1 110 ? -9.283 -15.095 -7.397 1.00 95.25 110 CYS A C 1
ATOM 879 O O . CYS A 1 110 ? -9.471 -15.103 -8.612 1.00 95.25 110 CYS A O 1
ATOM 881 N N . THR A 1 111 ? -8.351 -14.336 -6.822 1.00 96.12 111 THR A N 1
ATOM 882 C CA . THR A 1 111 ? -7.516 -13.395 -7.567 1.00 96.12 111 THR A CA 1
ATOM 883 C C . THR A 1 111 ? -6.054 -13.815 -7.599 1.00 96.12 111 THR A C 1
ATOM 885 O O . THR A 1 111 ? -5.526 -14.350 -6.622 1.00 96.12 111 THR A O 1
ATOM 888 N N . TYR A 1 112 ? -5.381 -13.556 -8.720 1.00 95.00 112 TYR A N 1
ATOM 889 C CA . TYR A 1 112 ? -3.958 -13.842 -8.890 1.00 95.00 112 TYR A CA 1
ATOM 890 C C . TYR A 1 112 ? -3.277 -12.865 -9.858 1.00 95.00 112 TYR A C 1
ATOM 892 O O . TYR A 1 112 ? -3.922 -12.183 -10.656 1.00 95.00 112 TYR A O 1
ATOM 900 N N . THR A 1 113 ? -1.947 -12.813 -9.788 1.00 95.62 113 THR A N 1
ATOM 901 C CA . THR A 1 113 ? -1.090 -12.103 -10.744 1.00 95.62 113 THR A CA 1
ATOM 902 C C . THR A 1 113 ? -0.102 -13.073 -11.389 1.00 95.62 113 THR A C 1
ATOM 904 O O . THR A 1 113 ? 0.241 -14.112 -10.822 1.00 95.62 113 THR A O 1
ATOM 907 N N . ASN A 1 114 ? 0.336 -12.770 -12.610 1.00 94.69 114 ASN A N 1
ATOM 908 C CA . ASN A 1 114 ? 1.349 -13.541 -13.332 1.00 94.69 114 ASN A CA 1
ATOM 909 C C . ASN A 1 114 ? 2.170 -12.618 -14.260 1.00 94.69 114 ASN A C 1
ATOM 911 O O . ASN A 1 114 ? 2.145 -11.398 -14.121 1.00 94.69 114 ASN A O 1
ATOM 915 N N . SER A 1 115 ? 2.938 -13.170 -15.203 1.00 94.06 115 SER A N 1
ATOM 916 C CA . SER A 1 115 ? 3.706 -12.359 -16.162 1.00 94.06 115 SER A CA 1
ATOM 917 C C . SER A 1 115 ? 2.841 -11.423 -17.013 1.00 94.06 115 SER A C 1
ATOM 919 O O . SER A 1 115 ? 3.302 -10.338 -17.358 1.00 94.06 115 SER A O 1
ATOM 921 N N . ASP A 1 116 ? 1.598 -11.806 -17.305 1.00 95.81 116 ASP A N 1
ATOM 922 C CA . ASP A 1 116 ? 0.656 -11.038 -18.128 1.00 95.81 116 ASP A CA 1
ATOM 923 C C . ASP A 1 116 ? -0.046 -9.923 -17.335 1.00 95.81 116 ASP A C 1
ATOM 925 O O . ASP A 1 116 ? -0.723 -9.071 -17.920 1.00 95.81 116 ASP A O 1
ATOM 929 N N . SER A 1 117 ? 0.154 -9.887 -16.012 1.00 97.00 117 SER A N 1
ATOM 930 C CA . SER A 1 117 ? -0.257 -8.777 -15.145 1.00 97.00 117 SER A CA 1
ATOM 931 C C . SER A 1 117 ? 0.561 -7.510 -15.365 1.00 97.00 117 SER A C 1
ATOM 933 O O . SER A 1 117 ? 0.114 -6.417 -15.012 1.00 97.00 117 SER A O 1
ATOM 935 N N . ARG A 1 118 ? 1.761 -7.650 -15.937 1.00 96.88 118 ARG A N 1
ATOM 936 C CA . ARG A 1 118 ? 2.725 -6.560 -16.062 1.00 96.88 118 ARG A CA 1
ATOM 937 C C . ARG A 1 118 ? 2.218 -5.503 -17.035 1.00 96.88 118 ARG A C 1
ATOM 939 O O . ARG A 1 118 ? 1.819 -5.816 -18.156 1.00 96.88 118 ARG A O 1
ATOM 946 N N . VAL A 1 119 ? 2.295 -4.239 -16.629 1.00 97.38 119 VAL A N 1
ATOM 947 C CA . VAL A 1 119 ? 1.966 -3.090 -17.485 1.00 97.38 119 VAL A CA 1
ATOM 948 C C . VAL A 1 119 ? 3.159 -2.144 -17.595 1.00 97.38 119 VAL A C 1
ATOM 950 O O . VAL A 1 119 ? 3.880 -1.964 -16.612 1.00 97.38 119 VAL A O 1
ATOM 953 N N . PRO A 1 120 ? 3.397 -1.535 -18.769 1.00 97.19 120 PRO A N 1
ATOM 954 C CA . PRO A 1 120 ? 4.489 -0.587 -18.940 1.00 97.19 120 PRO A CA 1
ATOM 955 C C . PRO A 1 120 ? 4.285 0.659 -18.070 1.00 97.19 120 PRO A C 1
ATOM 957 O O . PRO A 1 120 ? 3.162 1.119 -17.859 1.00 97.19 120 PRO A O 1
ATOM 960 N N . VAL A 1 121 ? 5.392 1.223 -17.593 1.00 97.25 121 VAL A N 1
ATOM 961 C CA . VAL A 1 121 ? 5.428 2.425 -16.756 1.00 97.25 121 VAL A CA 1
ATOM 962 C C . VAL A 1 121 ? 6.054 3.578 -17.534 1.00 97.25 121 VAL A C 1
ATOM 964 O O . VAL A 1 121 ? 7.157 3.465 -18.063 1.00 97.25 121 VAL A O 1
ATOM 967 N N . THR A 1 122 ? 5.364 4.719 -17.566 1.00 96.56 122 THR A N 1
ATOM 968 C CA . THR A 1 122 ? 5.874 5.978 -18.129 1.00 96.56 122 THR A CA 1
ATOM 969 C C . THR A 1 122 ? 6.018 7.026 -17.036 1.00 96.56 122 THR A C 1
ATOM 971 O O . THR A 1 122 ? 5.052 7.296 -16.321 1.00 96.56 122 THR A O 1
ATOM 974 N N . PHE A 1 123 ? 7.201 7.631 -16.924 1.00 96.75 123 PHE A N 1
ATOM 975 C CA . PHE A 1 123 ? 7.509 8.605 -15.878 1.00 96.75 123 PHE A CA 1
ATOM 976 C C . PHE A 1 123 ? 7.143 10.055 -16.268 1.00 96.75 123 PHE A C 1
ATOM 978 O O . PHE A 1 123 ? 7.228 10.403 -17.448 1.00 96.75 123 PHE A O 1
ATOM 985 N N . PRO A 1 124 ? 6.778 10.921 -15.298 1.00 97.19 124 PRO A N 1
ATOM 986 C CA . PRO A 1 124 ? 6.587 10.609 -13.882 1.00 97.19 124 PRO A CA 1
ATOM 987 C C . PRO A 1 124 ? 5.362 9.714 -13.671 1.00 97.19 124 PRO A C 1
ATOM 989 O O . PRO A 1 124 ? 4.321 9.918 -14.292 1.00 97.19 124 PRO A O 1
ATOM 992 N N . TRP A 1 125 ? 5.487 8.722 -12.793 1.00 97.31 125 TRP A N 1
ATOM 993 C CA . TRP A 1 125 ? 4.480 7.677 -12.639 1.00 97.31 125 TRP A CA 1
ATOM 994 C C . TRP A 1 125 ? 3.874 7.675 -11.243 1.00 97.31 125 TRP A C 1
ATOM 996 O O . TRP A 1 125 ? 4.587 7.632 -10.243 1.00 97.31 125 TRP A O 1
ATOM 1006 N N . VAL A 1 126 ? 2.546 7.695 -11.180 1.00 95.25 126 VAL A N 1
ATOM 1007 C CA . VAL A 1 126 ? 1.775 7.475 -9.954 1.00 95.25 126 VAL A CA 1
ATOM 1008 C C . VAL A 1 126 ? 1.122 6.114 -10.077 1.00 95.25 126 VAL A C 1
ATOM 1010 O O . VAL A 1 126 ? 0.497 5.845 -11.102 1.00 95.25 126 VAL A O 1
ATOM 1013 N N . ARG A 1 127 ? 1.245 5.285 -9.036 1.00 93.56 127 ARG A N 1
ATOM 1014 C CA . ARG A 1 127 ? 0.607 3.970 -8.995 1.00 93.56 127 ARG A CA 1
ATOM 1015 C C . ARG A 1 127 ? -0.909 4.115 -9.215 1.00 93.56 127 ARG A C 1
ATOM 1017 O O . ARG A 1 127 ? -1.561 4.744 -8.377 1.00 93.56 127 ARG A O 1
ATOM 1024 N N . PRO 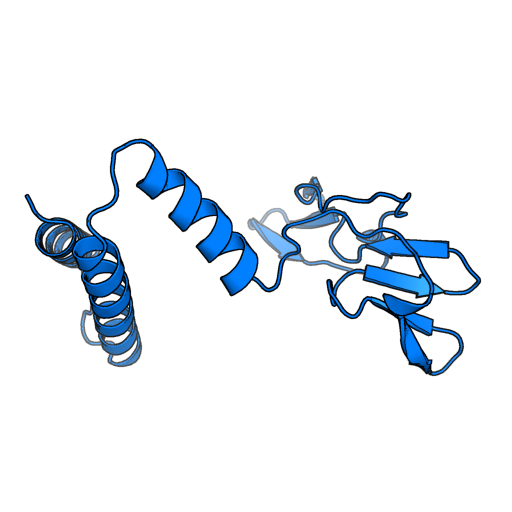A 1 128 ? -1.467 3.577 -10.314 1.00 93.06 128 PRO A N 1
ATOM 1025 C CA . PRO A 1 128 ? -2.906 3.552 -10.518 1.00 93.06 128 PRO A CA 1
ATOM 1026 C C . PRO A 1 128 ? -3.535 2.398 -9.724 1.00 93.06 128 PRO A C 1
ATOM 1028 O O . PRO A 1 128 ? -2.839 1.574 -9.129 1.00 93.06 128 PRO A O 1
ATOM 1031 N N . GLU A 1 129 ? -4.863 2.326 -9.715 1.00 92.81 129 GLU A N 1
ATOM 1032 C CA . GLU A 1 129 ? -5.542 1.102 -9.291 1.00 92.81 129 GLU A CA 1
ATOM 1033 C C . GLU A 1 129 ? -5.272 -0.019 -10.300 1.00 92.81 129 GLU A C 1
ATOM 1035 O O . GLU A 1 129 ? -5.166 0.226 -11.505 1.00 92.81 129 GLU A O 1
ATOM 1040 N N . SER A 1 130 ? -5.150 -1.246 -9.799 1.00 95.31 130 SER A N 1
ATOM 1041 C CA . SER A 1 130 ? -5.009 -2.430 -10.640 1.00 95.31 130 SER A CA 1
ATOM 1042 C C . SER A 1 130 ? -6.286 -2.676 -11.442 1.00 95.31 130 SER A C 1
ATOM 1044 O O . SER A 1 130 ? -7.396 -2.573 -10.916 1.00 95.31 130 SER A O 1
ATOM 1046 N N . GLU A 1 131 ? -6.135 -3.062 -12.704 1.00 97.19 131 GLU A N 1
ATOM 1047 C CA . GLU A 1 131 ? -7.243 -3.510 -13.545 1.00 97.19 131 GLU A CA 1
ATOM 1048 C C . GLU A 1 131 ? -7.669 -4.925 -13.124 1.00 97.19 131 GLU A C 1
ATOM 1050 O O . GLU A 1 131 ? -6.854 -5.846 -13.134 1.00 97.19 131 GLU A O 1
ATOM 1055 N N . ILE A 1 132 ? -8.939 -5.125 -12.759 1.00 97.06 132 ILE A N 1
ATOM 1056 C CA . ILE A 1 132 ? -9.474 -6.475 -12.534 1.00 97.06 132 ILE A CA 1
ATOM 1057 C C . ILE A 1 132 ? -9.892 -7.071 -13.878 1.00 97.06 132 ILE A C 1
ATOM 1059 O O . ILE A 1 132 ? -10.737 -6.501 -14.569 1.00 97.06 132 ILE A O 1
ATOM 1063 N N . VAL A 1 133 ? -9.327 -8.227 -14.221 1.00 97.19 133 VAL A N 1
ATOM 1064 C CA . VAL A 1 133 ? -9.626 -8.963 -15.453 1.00 97.19 133 VAL A CA 1
ATOM 1065 C C . VAL A 1 133 ? -10.290 -10.285 -15.088 1.00 97.19 133 VAL A C 1
ATOM 1067 O O . VAL A 1 133 ? -9.638 -11.189 -14.569 1.00 97.19 133 VAL A O 1
ATOM 1070 N N . ASP A 1 134 ? -11.587 -10.398 -15.359 1.00 96.50 134 ASP A N 1
ATOM 1071 C CA . ASP A 1 134 ? -12.316 -11.654 -15.184 1.00 96.50 134 ASP A CA 1
ATOM 1072 C C . ASP A 1 134 ? -11.903 -12.655 -16.275 1.00 96.50 134 ASP A C 1
ATOM 1074 O O . ASP A 1 134 ? -11.895 -12.318 -17.463 1.00 96.50 134 ASP A O 1
ATOM 1078 N N . VAL A 1 135 ? -11.531 -13.872 -15.871 1.00 93.75 135 VAL A N 1
ATOM 1079 C CA . VAL A 1 135 ? -11.111 -14.955 -16.771 1.00 93.75 135 VAL A CA 1
ATOM 1080 C C . VAL A 1 135 ? -12.090 -16.125 -16.707 1.00 93.75 135 VAL A C 1
ATOM 1082 O O . VAL A 1 135 ? -12.585 -16.481 -15.641 1.00 93.75 135 VAL A O 1
ATOM 1085 N N . ASP A 1 136 ? -12.363 -16.723 -17.866 1.00 81.12 136 ASP A N 1
ATOM 1086 C CA . ASP A 1 136 ? -13.402 -17.750 -18.038 1.00 81.12 136 ASP A CA 1
ATOM 1087 C C . ASP A 1 136 ? -12.987 -19.179 -17.603 1.00 81.12 136 ASP A C 1
ATOM 1089 O O . ASP A 1 136 ? -13.757 -20.116 -17.824 1.00 81.12 136 ASP A O 1
ATOM 1093 N N . GLU A 1 137 ? -11.794 -19.389 -17.025 1.00 60.72 137 GLU A N 1
ATOM 1094 C CA . GLU A 1 137 ? -11.314 -20.733 -16.625 1.00 60.72 137 GLU A CA 1
ATOM 1095 C C . GLU A 1 137 ? -12.200 -21.437 -15.569 1.00 60.72 137 GLU A C 1
ATOM 1097 O O . GLU A 1 137 ? -12.613 -20.846 -14.542 1.00 60.72 137 GLU A O 1
#

Organism: NCBI:txid1027273

Foldseek 3Di:
DAPLVVLVVVCVVVVPPPPDPVRVVVSVVVSVVSVVLRVVPDDPPVSVVVVVVCVCVVVLHDPFFDALDPVQWDDPDPQKIAGPSDRQWIDHPRWIKGQQQEWEAEPVGDTDTDPVRIDTADPSGHDDDHHYHYDDD

pLDDT: mean 95.52, std 4.21, range [60.72, 98.38]

InterPro domains:
  IPR057383 Type I Thoeris inhibitor Tad3 [PF25185] (1-115)

Sequence (137 aa):
MSLIAHAKKEFEIAGWPGDDEMQKMMCDCLLELLETFSKQGHSGFSAPYCLEHFDKLARFQTISPLTGEDDEWVDVGDGMFQNKRDSTVFKENGEAYWLDGKIFRDKDGCTYTNSDSRVPVTFPWVRPESEIVDVDE

Secondary structure (DSSP, 8-state):
--HHHHHHHHHHHTT-STT-HHHHHHHHHHHHHHHHHHHTT--TTHHHHHHHHHHHHHTT--SSPB---GGGEEEEETTEEEESS-TTEEEETTEEEETTSEEEE-TT--EE--GGG-EE--SSB--PPPEEEE---